Protein AF-Q2PJX2-F1 (afdb_monomer_lite)

Organism: Wuchereria bancrofti (NCBI:txid6293)

Secondary structure (DSSP, 8-state):
-HHHHHHHHHHHHHHHHHHHHHHHHHHHTT--HHHHHHHHHHHHHT---HHHHHHHHHHHHHHHHHHHHHHHHHTSS--HHHHHHHH--

InterPro domains:
  IPR032487 Polyprotein allergen, nematode [PF16469] (1-67)
  IPR038289 DVA-1 superfamily [G3DSA:1.10.533.30] (1-70)

Foldseek 3Di:
DVVLVVLLVLLCVLQHDVLSVVLVVCVVVPHDPVVSVVSSVVSLVPGPDPVNVVSCVPCVVVNVVVVVVVVVVVVPPDDVVVVCVPPVD

Sequence (89 aa):
EKLRGGCRELLRQIVGDEKMAELKQMKESGLGQEELIAKVDEMLGHITDEAKKQKIHEYGPSCRKIYEDRYKRDNHEHSLDDYFRTHLS

Structure (mmCIF, N/CA/C/O backbone):
data_AF-Q2PJX2-F1
#
_entry.id   AF-Q2PJX2-F1
#
loop_
_atom_site.group_PDB
_atom_site.id
_atom_site.type_symbol
_atom_s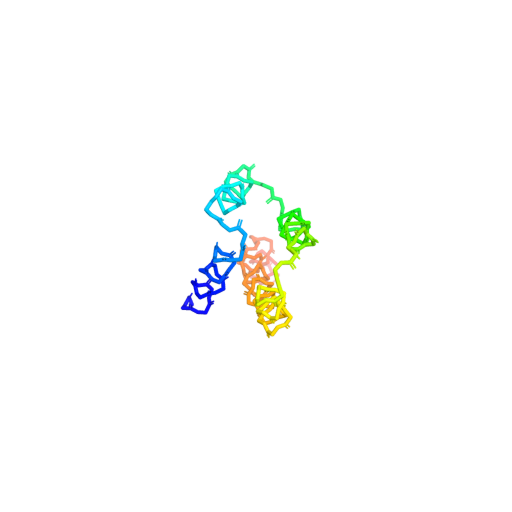ite.label_atom_id
_atom_site.label_alt_id
_atom_site.label_comp_id
_atom_site.label_asym_id
_atom_site.label_entity_id
_atom_site.label_seq_id
_atom_site.pdbx_PDB_ins_code
_atom_site.Cartn_x
_atom_site.Cartn_y
_atom_site.Cartn_z
_atom_site.occupancy
_atom_site.B_iso_or_equiv
_atom_site.auth_seq_id
_atom_site.auth_comp_id
_atom_site.auth_asym_id
_atom_site.auth_atom_id
_atom_site.pdbx_PDB_model_num
ATOM 1 N N . GLU A 1 1 ? 8.452 -13.715 -5.577 1.00 62.75 1 GLU A N 1
ATOM 2 C CA . GLU A 1 1 ? 7.013 -13.447 -5.825 1.00 62.75 1 GLU A CA 1
ATOM 3 C C . GLU A 1 1 ? 6.135 -13.403 -4.568 1.00 62.75 1 GLU A C 1
ATOM 5 O O . GLU A 1 1 ? 5.392 -12.441 -4.410 1.00 62.75 1 GLU A O 1
ATOM 10 N N . LYS A 1 2 ? 6.252 -14.368 -3.640 1.00 76.44 2 LYS A N 1
ATOM 11 C CA . LYS A 1 2 ? 5.391 -14.471 -2.440 1.00 76.44 2 LYS A CA 1
ATOM 12 C C . LYS A 1 2 ? 5.393 -13.232 -1.526 1.00 76.44 2 LYS A C 1
ATOM 14 O O . LYS A 1 2 ? 4.328 -12.779 -1.125 1.00 76.44 2 LYS A O 1
ATOM 19 N N . LEU A 1 3 ? 6.562 -12.633 -1.267 1.00 85.25 3 LEU A N 1
ATOM 20 C CA . LEU A 1 3 ? 6.675 -11.435 -0.416 1.00 85.25 3 LEU A CA 1
ATOM 21 C C . LEU A 1 3 ? 5.974 -10.204 -1.014 1.00 85.25 3 LEU A C 1
ATOM 23 O O . LEU A 1 3 ? 5.372 -9.422 -0.289 1.00 85.25 3 LEU A O 1
ATOM 27 N N . ARG A 1 4 ? 5.973 -10.067 -2.347 1.00 85.56 4 ARG A N 1
ATOM 28 C CA . ARG A 1 4 ? 5.237 -8.997 -3.037 1.00 85.56 4 ARG A CA 1
ATOM 29 C C . ARG A 1 4 ? 3.730 -9.190 -2.899 1.00 85.56 4 ARG A C 1
ATOM 31 O O . ARG A 1 4 ? 3.022 -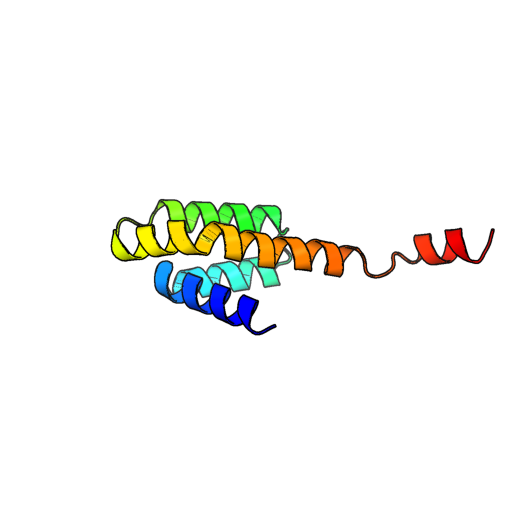8.225 -2.637 1.00 85.56 4 ARG A O 1
ATOM 38 N N . GLY A 1 5 ? 3.258 -10.426 -3.074 1.00 90.38 5 GLY A N 1
ATOM 39 C CA . GLY A 1 5 ? 1.858 -10.779 -2.832 1.00 90.38 5 GLY A CA 1
ATOM 40 C C . GLY A 1 5 ? 1.433 -10.416 -1.409 1.00 90.38 5 GLY A C 1
ATOM 41 O O . GLY A 1 5 ? 0.420 -9.749 -1.237 1.00 90.38 5 GLY A O 1
ATOM 42 N N . GLY A 1 6 ? 2.273 -10.740 -0.420 1.00 92.88 6 GLY A N 1
ATOM 43 C CA . GLY A 1 6 ? 2.070 -10.349 0.977 1.00 92.88 6 GLY A CA 1
ATOM 44 C C . GLY A 1 6 ? 2.003 -8.833 1.180 1.00 92.88 6 GLY A C 1
ATOM 45 O O . GLY A 1 6 ? 1.045 -8.344 1.762 1.00 92.88 6 GLY A O 1
ATOM 46 N N . CYS A 1 7 ? 2.955 -8.070 0.635 1.00 93.81 7 CYS A N 1
ATOM 47 C CA . CYS A 1 7 ? 2.932 -6.606 0.720 1.00 93.81 7 CYS A CA 1
ATOM 48 C C . CYS A 1 7 ? 1.720 -5.978 0.025 1.00 93.81 7 CYS A C 1
ATOM 50 O O . CYS A 1 7 ? 1.180 -4.985 0.502 1.00 93.81 7 CYS A O 1
ATOM 52 N N . ARG A 1 8 ? 1.277 -6.552 -1.099 1.00 93.00 8 ARG A N 1
ATOM 53 C CA . ARG A 1 8 ? 0.067 -6.109 -1.800 1.00 93.00 8 ARG A CA 1
ATOM 54 C C . ARG A 1 8 ? -1.183 -6.359 -0.960 1.00 93.00 8 ARG A C 1
ATOM 56 O O . ARG A 1 8 ? -2.030 -5.479 -0.874 1.00 93.00 8 ARG A O 1
ATOM 63 N N . GLU A 1 9 ? -1.291 -7.537 -0.357 1.00 94.25 9 GLU A N 1
ATOM 64 C CA . GLU A 1 9 ? -2.435 -7.888 0.484 1.00 94.25 9 GLU A CA 1
ATOM 65 C C . GLU A 1 9 ? -2.453 -7.070 1.778 1.00 94.25 9 GLU A C 1
ATOM 67 O O . GLU A 1 9 ? -3.500 -6.580 2.191 1.00 94.25 9 GLU A O 1
ATOM 72 N N . LEU A 1 10 ? -1.287 -6.828 2.378 1.00 93.81 10 LEU A N 1
ATOM 73 C CA . LEU A 1 10 ? -1.163 -5.944 3.530 1.00 93.81 10 LEU A CA 1
ATOM 74 C C . LEU A 1 10 ? -1.608 -4.518 3.193 1.00 93.81 10 LEU A C 1
ATOM 76 O O . LEU A 1 10 ? -2.402 -3.934 3.927 1.00 93.81 10 LEU A O 1
ATOM 80 N N . LEU A 1 11 ? -1.132 -3.973 2.068 1.00 94.19 11 LEU A N 1
ATOM 81 C CA . LEU A 1 11 ? -1.543 -2.650 1.607 1.00 94.19 11 LEU A CA 1
ATOM 82 C C . LEU A 1 11 ? -3.062 -2.601 1.408 1.00 94.19 11 LEU A C 1
ATOM 84 O O . LEU A 1 11 ? -3.708 -1.696 1.924 1.00 94.19 11 LEU A O 1
ATOM 88 N N . ARG A 1 12 ? -3.647 -3.625 0.775 1.00 95.00 12 ARG A N 1
ATOM 89 C CA . ARG A 1 12 ? -5.100 -3.770 0.607 1.00 95.00 12 ARG A CA 1
ATOM 90 C C . ARG A 1 12 ? -5.864 -3.762 1.930 1.00 95.00 12 ARG A C 1
ATOM 92 O O . ARG A 1 12 ? -6.879 -3.086 2.025 1.00 95.00 12 ARG A O 1
ATOM 99 N N . GLN A 1 13 ? -5.380 -4.452 2.961 1.00 94.44 13 GLN A N 1
ATOM 100 C CA . GLN A 1 13 ? -6.007 -4.424 4.291 1.00 94.44 13 GLN A CA 1
ATOM 101 C C . GLN A 1 13 ? -5.948 -3.036 4.949 1.00 94.44 13 GLN A C 1
ATOM 103 O O . GLN A 1 13 ? -6.827 -2.674 5.734 1.00 94.44 13 GLN A O 1
ATOM 108 N N . ILE A 1 14 ? -4.905 -2.260 4.652 1.00 94.62 14 ILE A N 1
ATOM 109 C CA . ILE A 1 14 ? -4.707 -0.920 5.205 1.00 94.62 14 ILE A CA 1
ATOM 110 C C . ILE A 1 14 ? -5.601 0.092 4.481 1.00 94.62 14 ILE A C 1
ATOM 112 O O . ILE A 1 14 ? -6.443 0.721 5.129 1.00 94.62 14 ILE A O 1
ATOM 116 N N . VAL A 1 15 ? -5.448 0.218 3.159 1.00 93.44 15 VAL A N 1
ATOM 117 C CA . VAL A 1 15 ? -6.087 1.273 2.350 1.00 93.44 15 VAL A CA 1
ATOM 118 C C . VAL A 1 15 ? -7.453 0.878 1.780 1.00 93.44 15 VAL A C 1
ATOM 120 O O . VAL A 1 15 ? -8.217 1.748 1.374 1.00 93.44 15 VAL A O 1
ATOM 123 N N . GLY A 1 16 ? -7.788 -0.413 1.779 1.00 94.50 16 GLY A N 1
ATOM 124 C CA . GLY A 1 16 ? -9.044 -0.941 1.246 1.00 94.50 16 GLY A CA 1
ATOM 125 C C . GLY A 1 16 ? -9.020 -1.240 -0.256 1.00 94.50 16 GLY A C 1
ATOM 126 O O . GLY A 1 16 ? -8.081 -0.908 -0.982 1.00 94.50 16 GLY A O 1
ATOM 127 N N . ASP A 1 17 ? -10.085 -1.891 -0.725 1.00 94.19 17 ASP A N 1
ATOM 128 C CA . ASP A 1 17 ? -10.241 -2.328 -2.118 1.00 94.19 17 ASP A CA 1
ATOM 129 C C . ASP A 1 17 ? -10.305 -1.176 -3.118 1.00 94.19 17 ASP A C 1
ATOM 131 O O . ASP A 1 17 ? -9.697 -1.250 -4.184 1.00 94.19 17 ASP A O 1
ATOM 135 N N . GLU A 1 18 ? -10.999 -0.098 -2.760 1.00 92.94 18 GLU A N 1
ATOM 136 C CA . GLU A 1 18 ? -11.178 1.070 -3.622 1.00 92.94 18 GLU A CA 1
ATOM 137 C C . GLU A 1 18 ? -9.833 1.720 -3.962 1.00 92.94 18 GLU A C 1
ATOM 139 O O . GLU A 1 18 ? -9.484 1.896 -5.130 1.00 92.94 18 GLU A O 1
ATOM 144 N N . LYS A 1 19 ? -9.013 1.974 -2.939 1.00 92.75 19 LYS A N 1
ATOM 145 C CA . LYS A 1 19 ? -7.677 2.554 -3.103 1.00 92.75 19 LYS A CA 1
ATOM 146 C C . LYS A 1 19 ? -6.708 1.613 -3.809 1.00 92.75 19 LYS A C 1
ATOM 148 O O . LYS A 1 19 ? -5.868 2.056 -4.589 1.00 92.75 19 LYS A O 1
ATOM 153 N N . MET A 1 20 ? -6.864 0.305 -3.623 1.00 94.62 20 MET A N 1
ATOM 154 C CA . MET A 1 20 ? -6.111 -0.677 -4.403 1.00 94.62 20 MET A CA 1
ATOM 155 C C . MET A 1 20 ? -6.516 -0.716 -5.879 1.00 94.62 20 MET A C 1
ATOM 157 O O . MET A 1 20 ? -5.654 -0.949 -6.730 1.00 94.62 20 MET A O 1
ATOM 161 N N . ALA A 1 21 ? -7.795 -0.507 -6.195 1.00 94.31 21 ALA A N 1
ATOM 162 C CA . ALA A 1 21 ? -8.267 -0.401 -7.570 1.00 94.31 21 ALA A CA 1
ATOM 163 C C . ALA A 1 21 ? -7.728 0.873 -8.240 1.00 94.31 21 ALA A C 1
ATOM 165 O O . ALA A 1 21 ? -7.235 0.788 -9.363 1.00 94.31 21 ALA A O 1
ATOM 166 N N . GLU A 1 22 ? -7.718 2.003 -7.526 1.00 93.38 22 GLU A N 1
ATOM 167 C CA . GLU A 1 22 ? -7.116 3.268 -7.975 1.00 93.38 22 GLU A CA 1
ATOM 168 C C . GLU A 1 22 ? -5.625 3.087 -8.319 1.00 93.38 22 GLU A C 1
ATOM 170 O O . GLU A 1 22 ? -5.204 3.368 -9.441 1.00 93.38 22 GLU A O 1
ATOM 175 N N . LEU A 1 23 ? -4.830 2.499 -7.413 1.00 92.12 23 LEU A N 1
ATOM 176 C CA . LEU A 1 23 ? -3.410 2.204 -7.666 1.00 92.12 23 LEU A CA 1
ATOM 177 C C . LEU A 1 23 ? -3.199 1.265 -8.859 1.00 92.12 23 LEU A C 1
ATOM 179 O O . LEU A 1 23 ? -2.220 1.394 -9.599 1.00 92.12 23 LEU A O 1
ATOM 183 N N . LYS A 1 24 ? -4.098 0.293 -9.045 1.00 91.38 24 LYS A N 1
ATOM 184 C CA . LYS A 1 24 ? -4.043 -0.621 -10.187 1.00 91.38 24 LYS A CA 1
ATOM 185 C C . LYS A 1 24 ? -4.279 0.137 -11.495 1.00 91.38 24 LYS A C 1
ATOM 187 O O . LYS A 1 24 ? -3.486 -0.031 -12.415 1.00 91.38 24 LYS A O 1
ATOM 192 N N . GLN A 1 25 ? -5.308 0.982 -11.546 1.00 93.12 25 GLN A N 1
ATOM 193 C CA . GLN A 1 25 ? -5.615 1.803 -12.715 1.00 93.12 25 GLN A CA 1
ATOM 194 C C . GLN A 1 25 ? -4.465 2.751 -13.051 1.00 93.12 25 GLN A C 1
ATOM 196 O O . GLN A 1 25 ? -4.047 2.801 -14.199 1.00 93.12 25 GLN A O 1
ATOM 201 N N . MET A 1 26 ? -3.886 3.432 -12.058 1.00 90.31 26 MET A N 1
ATOM 202 C CA . MET A 1 26 ? -2.723 4.304 -12.265 1.00 90.31 26 MET A CA 1
ATOM 203 C C . MET A 1 26 ? -1.553 3.551 -12.905 1.00 90.31 26 MET A C 1
ATOM 205 O O . MET A 1 26 ? -0.948 4.018 -13.867 1.00 90.31 26 MET A O 1
ATOM 209 N N . LYS A 1 27 ? -1.271 2.340 -12.420 1.00 87.50 27 LYS A N 1
ATOM 210 C CA . LYS A 1 27 ? -0.224 1.498 -12.995 1.00 87.50 27 LYS A CA 1
ATOM 211 C C . LYS A 1 27 ? -0.552 1.050 -14.427 1.00 87.50 27 LYS A C 1
ATOM 213 O O . LYS A 1 27 ? 0.345 1.002 -15.260 1.00 87.50 27 LYS A O 1
ATOM 218 N N . GLU A 1 28 ? -1.804 0.690 -14.709 1.00 90.19 28 GLU A N 1
ATOM 219 C CA . GLU A 1 28 ? -2.259 0.276 -16.049 1.00 90.19 28 GLU A CA 1
ATOM 220 C C . GLU A 1 28 ? -2.256 1.443 -17.051 1.00 90.19 28 GLU A C 1
ATOM 222 O O . GLU A 1 28 ? -1.961 1.232 -18.223 1.00 90.19 28 GLU A O 1
ATOM 227 N N . SER A 1 29 ? -2.483 2.671 -16.581 1.00 90.06 29 SER A N 1
ATOM 228 C CA . SER A 1 29 ? -2.361 3.909 -17.362 1.00 90.06 29 SER A CA 1
ATOM 229 C C . SER A 1 29 ? -0.913 4.313 -17.664 1.00 90.06 29 SER A C 1
ATOM 231 O O . SER A 1 29 ? -0.691 5.307 -18.349 1.00 90.06 29 SER A O 1
ATOM 233 N N . GLY A 1 30 ? 0.072 3.562 -17.165 1.00 85.25 30 GLY A N 1
ATOM 234 C CA . GLY A 1 30 ? 1.487 3.808 -17.431 1.00 85.25 30 GLY A CA 1
ATOM 235 C C . GLY A 1 30 ? 2.127 4.883 -16.554 1.00 85.25 30 GLY A C 1
ATOM 236 O O . GLY A 1 30 ? 3.183 5.388 -16.929 1.00 85.25 30 GLY A O 1
ATOM 237 N N . LEU A 1 31 ? 1.530 5.231 -15.404 1.00 87.50 31 LEU A N 1
ATOM 238 C CA . LEU A 1 31 ? 2.173 6.152 -14.462 1.00 87.50 31 LEU A CA 1
ATOM 239 C C . LEU A 1 31 ? 3.511 5.589 -13.972 1.00 87.50 31 LEU A C 1
ATOM 241 O O . LEU A 1 31 ? 3.669 4.378 -13.762 1.00 87.50 31 LEU A O 1
ATOM 245 N N . GLY A 1 32 ? 4.465 6.494 -13.765 1.00 84.19 32 GLY A N 1
ATOM 246 C CA . GLY A 1 32 ? 5.800 6.164 -13.297 1.00 84.19 32 GLY A CA 1
ATOM 247 C C . GLY A 1 32 ? 5.792 5.571 -11.888 1.00 84.19 32 GLY A C 1
ATOM 248 O O . GLY A 1 32 ? 4.866 5.765 -11.094 1.00 84.19 32 GLY A O 1
ATOM 249 N N . GLN A 1 33 ? 6.860 4.848 -11.539 1.00 83.81 33 GLN A N 1
ATOM 250 C CA . GLN A 1 33 ? 6.983 4.263 -10.202 1.00 83.81 33 GLN A CA 1
ATOM 251 C C . GLN A 1 33 ? 6.962 5.337 -9.104 1.00 83.81 33 GLN A C 1
ATOM 253 O O . GLN A 1 33 ? 6.344 5.121 -8.065 1.00 83.81 33 GLN A O 1
ATOM 258 N N . GLU A 1 34 ? 7.607 6.481 -9.331 1.00 87.44 34 GLU A N 1
ATOM 259 C CA . GLU A 1 34 ? 7.653 7.580 -8.361 1.00 87.44 34 GLU A CA 1
ATOM 260 C C . GLU A 1 34 ? 6.258 8.143 -8.068 1.00 87.44 34 GLU A C 1
ATOM 262 O O . GLU A 1 34 ? 5.916 8.357 -6.907 1.00 87.44 34 GLU A O 1
ATOM 267 N N . GLU A 1 35 ? 5.411 8.285 -9.090 1.00 90.12 35 GLU A N 1
ATOM 268 C CA . GLU A 1 35 ? 4.025 8.742 -8.931 1.00 90.12 35 GLU A CA 1
ATOM 269 C C . GLU A 1 35 ? 3.182 7.724 -8.154 1.00 90.12 35 GLU A C 1
ATOM 271 O O . GLU A 1 35 ? 2.405 8.089 -7.270 1.00 90.12 35 GLU A O 1
ATOM 276 N N . LEU A 1 36 ? 3.370 6.429 -8.432 1.00 90.06 36 LEU A N 1
ATOM 277 C CA . LEU A 1 36 ? 2.710 5.358 -7.683 1.00 90.06 36 LEU A CA 1
ATOM 278 C C . LEU A 1 36 ? 3.151 5.337 -6.215 1.00 90.06 36 LEU A C 1
ATOM 280 O O . LEU A 1 36 ? 2.320 5.128 -5.333 1.00 90.06 36 LEU A O 1
ATOM 284 N N . ILE A 1 37 ? 4.439 5.563 -5.942 1.00 90.44 37 ILE A N 1
ATOM 285 C CA . ILE A 1 37 ? 4.975 5.651 -4.579 1.00 90.44 37 ILE A CA 1
ATOM 286 C C . ILE A 1 37 ? 4.377 6.858 -3.855 1.00 90.44 37 ILE A C 1
ATOM 288 O O . ILE A 1 37 ? 3.855 6.695 -2.753 1.00 90.44 37 ILE A O 1
ATOM 292 N N . ALA A 1 38 ? 4.386 8.034 -4.486 1.00 93.25 38 ALA A N 1
ATOM 293 C CA . ALA A 1 38 ? 3.811 9.247 -3.914 1.00 93.25 38 ALA A CA 1
ATOM 294 C C . ALA A 1 38 ? 2.327 9.057 -3.579 1.00 93.25 38 ALA A C 1
ATOM 296 O O . ALA A 1 38 ? 1.873 9.455 -2.506 1.00 93.25 38 ALA A O 1
ATOM 297 N N . LYS A 1 39 ? 1.579 8.372 -4.453 1.00 93.38 39 LYS A N 1
ATOM 298 C CA . LYS A 1 39 ? 0.173 8.079 -4.192 1.00 93.38 39 LYS A CA 1
ATOM 299 C C . LYS A 1 39 ? -0.025 7.122 -3.021 1.00 93.38 39 LYS A C 1
A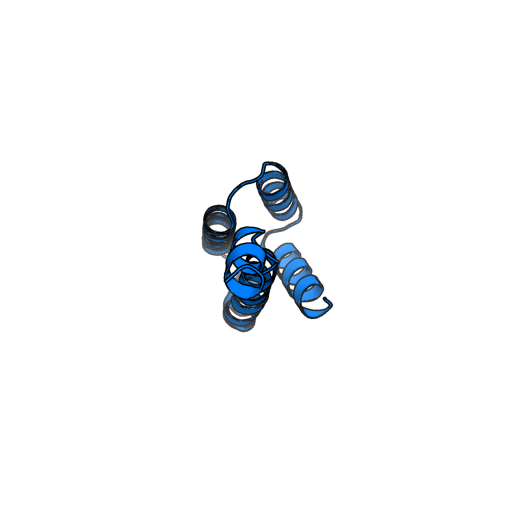TOM 301 O O . LYS A 1 39 ? -0.923 7.335 -2.212 1.00 93.38 39 LYS A O 1
ATOM 306 N N . VAL A 1 40 ? 0.799 6.080 -2.909 1.00 93.56 40 VAL A N 1
ATOM 307 C CA . VAL A 1 40 ? 0.766 5.190 -1.739 1.00 93.56 40 VAL A CA 1
ATOM 308 C C . VAL A 1 40 ? 1.049 5.988 -0.468 1.00 93.56 40 VAL A C 1
ATOM 310 O O . VAL A 1 40 ? 0.315 5.839 0.502 1.00 93.56 40 VAL A O 1
ATOM 313 N N . ASP A 1 41 ? 2.043 6.873 -0.479 1.00 93.75 41 ASP A N 1
ATOM 314 C CA . ASP A 1 41 ? 2.391 7.697 0.682 1.00 93.75 41 ASP A CA 1
ATOM 315 C C . ASP A 1 41 ? 1.253 8.645 1.090 1.00 93.75 41 ASP A C 1
ATOM 317 O O . ASP A 1 41 ? 0.924 8.731 2.274 1.00 93.75 41 ASP A O 1
ATOM 321 N N . GLU A 1 42 ? 0.570 9.263 0.123 1.00 94.00 42 GLU A N 1
ATOM 322 C CA . GLU A 1 42 ? -0.649 10.048 0.359 1.00 94.00 42 GLU A CA 1
ATOM 323 C C . GLU A 1 42 ? -1.755 9.196 1.009 1.00 94.00 42 GLU A C 1
ATOM 325 O O . GLU A 1 42 ? -2.344 9.588 2.019 1.00 94.00 42 GLU A O 1
ATOM 330 N N . MET A 1 43 ? -2.024 8.002 0.468 1.00 93.19 43 MET A N 1
ATOM 331 C CA . MET A 1 43 ? -3.048 7.100 1.006 1.00 93.19 43 MET A CA 1
ATOM 332 C C . MET A 1 43 ? -2.738 6.670 2.440 1.00 93.19 43 MET A C 1
ATOM 334 O O . MET A 1 43 ? -3.642 6.620 3.273 1.00 93.19 43 MET A O 1
ATOM 338 N N . LEU A 1 44 ? -1.472 6.357 2.727 1.00 92.38 44 LEU A N 1
ATOM 339 C CA . LEU A 1 44 ? -1.023 5.952 4.056 1.00 92.38 44 LEU A CA 1
ATOM 340 C C . LEU A 1 44 ? -1.050 7.122 5.051 1.00 92.38 44 LEU A C 1
ATOM 342 O O . LEU A 1 44 ? -1.364 6.903 6.220 1.00 92.38 44 LEU A O 1
ATOM 346 N N . GLY A 1 45 ? -0.796 8.353 4.596 1.00 92.31 45 GLY A N 1
ATOM 347 C CA . GLY A 1 45 ? -0.871 9.565 5.417 1.00 92.31 45 GLY A CA 1
ATOM 348 C C . GLY A 1 45 ? -2.275 9.879 5.944 1.00 92.31 45 GLY A C 1
ATOM 349 O O . GLY A 1 45 ? -2.413 10.456 7.020 1.00 92.31 45 GLY A O 1
ATOM 350 N N . HIS A 1 46 ? -3.324 9.446 5.240 1.00 93.00 46 HIS A N 1
ATOM 351 C CA . HIS A 1 46 ? -4.715 9.607 5.680 1.00 93.00 46 HIS A CA 1
ATOM 352 C C . HIS A 1 46 ? -5.196 8.518 6.655 1.00 93.00 46 HIS A C 1
ATOM 354 O O . HIS A 1 46 ? -6.322 8.589 7.153 1.00 93.00 46 HIS A O 1
ATOM 360 N N . ILE A 1 47 ? -4.378 7.503 6.952 1.00 92.94 47 ILE A N 1
ATOM 361 C CA . ILE A 1 47 ? -4.760 6.422 7.864 1.00 92.94 47 ILE A CA 1
ATOM 362 C C . ILE A 1 47 ? -4.694 6.911 9.312 1.00 92.94 47 ILE A C 1
ATOM 364 O O . ILE A 1 47 ? -3.627 7.200 9.850 1.00 92.94 47 ILE A O 1
ATOM 368 N N . THR A 1 48 ? -5.850 6.956 9.974 1.00 92.62 48 THR A N 1
ATOM 369 C CA . THR A 1 48 ? -5.974 7.358 11.384 1.00 92.62 48 THR A CA 1
ATOM 370 C C . THR A 1 48 ? -6.010 6.180 12.355 1.00 92.62 48 THR A C 1
ATOM 372 O O . THR A 1 48 ? -5.712 6.365 13.529 1.00 92.62 48 THR A O 1
ATOM 375 N N . ASP A 1 49 ? -6.324 4.977 11.871 1.00 95.00 49 ASP A N 1
ATOM 376 C CA . ASP A 1 49 ? -6.402 3.753 12.672 1.00 95.00 49 ASP A CA 1
ATOM 377 C C . ASP A 1 49 ? -5.018 3.326 13.190 1.00 95.00 49 ASP A C 1
ATOM 379 O O . ASP A 1 49 ? -4.097 3.072 12.410 1.00 95.00 49 ASP A O 1
ATOM 383 N N . GLU A 1 50 ? -4.877 3.229 14.512 1.00 94.25 50 GLU A N 1
ATOM 384 C CA . GLU A 1 50 ? -3.597 2.949 15.173 1.00 94.25 50 GLU A CA 1
ATOM 385 C C . GLU A 1 50 ? -3.048 1.549 14.858 1.00 94.25 50 GLU A C 1
ATOM 387 O O . GLU A 1 50 ? -1.843 1.387 14.658 1.00 94.25 50 GLU A O 1
ATOM 392 N N . ALA A 1 51 ? -3.909 0.536 14.720 1.00 93.62 51 ALA A N 1
ATOM 393 C CA . ALA A 1 51 ? -3.468 -0.813 14.367 1.00 93.62 51 ALA A CA 1
ATOM 394 C C . ALA A 1 51 ? -2.937 -0.866 12.926 1.00 93.62 51 ALA A C 1
ATOM 396 O O . ALA A 1 51 ? -1.947 -1.544 12.633 1.00 93.62 51 ALA A O 1
ATOM 397 N N . LYS A 1 52 ? -3.558 -0.119 12.009 1.00 93.88 52 LYS A N 1
ATOM 398 C CA . LYS A 1 52 ? -3.064 0.046 10.640 1.00 93.88 52 LYS A CA 1
ATOM 399 C C . LYS A 1 52 ? -1.777 0.869 10.604 1.00 93.88 52 LYS A C 1
ATOM 401 O O . LYS A 1 52 ? -0.853 0.463 9.905 1.00 93.88 52 LYS A O 1
ATOM 406 N N . LYS A 1 53 ? -1.661 1.952 11.382 1.00 94.50 53 LYS A N 1
ATOM 407 C CA . LYS A 1 53 ? -0.411 2.729 11.511 1.00 94.50 53 LYS A CA 1
ATOM 408 C C . LYS A 1 53 ? 0.750 1.873 11.998 1.00 94.50 53 LYS A C 1
ATOM 410 O O . LYS A 1 53 ? 1.835 1.946 11.425 1.00 94.50 53 LYS A O 1
ATOM 415 N N . GLN A 1 54 ? 0.518 1.014 12.988 1.00 94.75 54 GLN A N 1
ATOM 416 C CA . GLN A 1 54 ? 1.540 0.089 13.469 1.00 94.75 54 GLN A CA 1
ATOM 417 C C . GLN A 1 54 ? 2.006 -0.858 12.357 1.00 94.75 54 GLN A C 1
ATOM 419 O O . GLN A 1 54 ? 3.207 -1.005 12.144 1.00 94.75 54 GLN A O 1
ATOM 424 N N . LYS A 1 55 ? 1.076 -1.428 11.578 1.00 93.25 55 LYS A N 1
ATOM 425 C CA . LYS A 1 55 ? 1.418 -2.261 10.413 1.00 93.25 55 LYS A CA 1
ATOM 426 C C . LYS A 1 55 ? 2.207 -1.487 9.350 1.00 93.25 55 LYS A C 1
ATOM 428 O O . LYS A 1 55 ? 3.148 -2.032 8.778 1.00 93.25 55 LYS A O 1
ATOM 433 N N . ILE A 1 56 ? 1.844 -0.231 9.081 1.00 93.69 56 ILE A N 1
ATOM 434 C CA . ILE A 1 56 ? 2.582 0.638 8.151 1.00 93.69 56 ILE A CA 1
ATOM 435 C C . ILE A 1 56 ? 4.017 0.838 8.643 1.00 93.69 56 ILE A C 1
ATOM 437 O O . ILE A 1 56 ? 4.955 0.684 7.866 1.00 93.69 56 ILE A O 1
ATOM 441 N N . HIS A 1 57 ? 4.193 1.136 9.928 1.00 93.50 57 HIS A N 1
ATOM 442 C CA . HIS A 1 57 ? 5.506 1.349 10.525 1.00 93.50 57 HIS A CA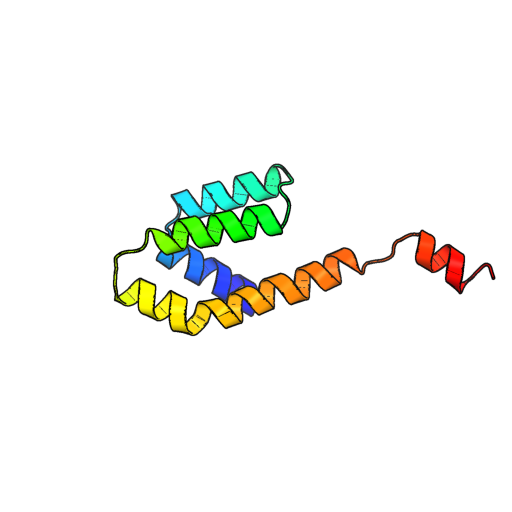 1
ATOM 443 C C . HIS A 1 57 ? 6.368 0.074 10.513 1.00 93.50 57 HIS A C 1
ATOM 445 O O . HIS A 1 57 ? 7.539 0.120 10.148 1.00 93.50 57 HIS A O 1
ATOM 451 N N . GLU A 1 58 ? 5.786 -1.072 10.869 1.00 94.56 58 GLU A N 1
ATOM 452 C CA . GLU A 1 58 ? 6.496 -2.352 10.981 1.00 94.56 58 GLU A CA 1
ATOM 453 C C . GLU A 1 58 ? 6.889 -2.936 9.614 1.00 94.56 58 GLU A C 1
ATOM 455 O O . GLU A 1 58 ? 8.019 -3.388 9.422 1.00 94.56 58 GLU A O 1
ATOM 460 N N . TYR A 1 59 ? 5.977 -2.909 8.639 1.00 93.88 59 TYR A N 1
ATOM 461 C CA . TYR A 1 59 ? 6.161 -3.601 7.359 1.00 93.88 59 TYR A CA 1
ATOM 462 C C . TYR A 1 59 ? 6.443 -2.666 6.180 1.00 93.88 59 TYR A C 1
ATOM 464 O O . TYR A 1 59 ? 6.981 -3.113 5.164 1.00 93.88 59 TYR A O 1
ATOM 472 N N . GLY A 1 60 ? 6.104 -1.379 6.288 1.00 92.25 60 GLY A N 1
ATOM 473 C CA . GLY A 1 60 ? 6.238 -0.390 5.216 1.00 92.25 60 GLY A CA 1
ATOM 474 C C . GLY A 1 60 ? 7.645 -0.308 4.618 1.00 92.25 60 GLY A C 1
ATOM 475 O O . GLY A 1 60 ? 7.769 -0.452 3.398 1.00 92.25 60 GLY A O 1
ATOM 476 N N . PRO A 1 61 ? 8.715 -0.160 5.426 1.00 94.12 61 PRO A N 1
ATOM 477 C CA . PRO A 1 61 ? 10.087 -0.099 4.915 1.00 94.12 61 PRO A CA 1
ATOM 478 C C . PRO A 1 61 ? 10.489 -1.354 4.128 1.00 94.12 61 PRO A C 1
ATOM 480 O O . PRO A 1 61 ? 11.037 -1.266 3.028 1.00 94.12 61 PRO A O 1
ATOM 483 N N . SER A 1 62 ? 10.146 -2.533 4.653 1.00 93.44 62 SER A N 1
ATOM 484 C CA . SER A 1 62 ? 10.418 -3.819 4.003 1.00 93.44 62 SER A CA 1
ATOM 485 C C . SER A 1 62 ? 9.660 -3.955 2.683 1.00 93.44 62 SER A C 1
ATOM 487 O O . SER A 1 62 ? 10.233 -4.362 1.671 1.00 93.44 62 SER A O 1
ATOM 489 N N . CYS A 1 63 ? 8.382 -3.569 2.663 1.00 93.06 63 CYS A N 1
ATOM 490 C CA . CYS A 1 63 ? 7.579 -3.595 1.450 1.00 93.06 63 CYS A CA 1
ATOM 491 C C . CYS A 1 63 ? 8.092 -2.615 0.393 1.00 93.06 63 CYS A C 1
ATOM 493 O O . CYS A 1 63 ? 8.178 -3.000 -0.773 1.00 93.06 63 CYS A O 1
ATOM 495 N N . ARG A 1 64 ? 8.506 -1.402 0.779 1.00 90.94 64 ARG A N 1
ATOM 496 C CA . ARG A 1 64 ? 9.094 -0.425 -0.150 1.00 90.94 64 ARG A CA 1
ATOM 497 C C . ARG A 1 64 ? 10.338 -0.994 -0.832 1.00 90.94 64 ARG A C 1
ATOM 499 O O . ARG A 1 64 ? 10.389 -1.038 -2.060 1.00 90.94 64 ARG A O 1
ATOM 506 N N . LYS A 1 65 ? 11.257 -1.570 -0.052 1.00 90.62 65 LYS A N 1
ATOM 507 C CA . LYS A 1 65 ? 12.469 -2.213 -0.578 1.00 90.62 65 LYS A CA 1
ATOM 508 C C . LYS A 1 65 ? 12.161 -3.343 -1.569 1.00 90.62 65 LYS A C 1
ATOM 510 O O . LYS A 1 65 ? 12.781 -3.429 -2.624 1.00 90.62 65 LYS A O 1
ATOM 515 N N . ILE A 1 66 ? 11.156 -4.178 -1.281 1.00 89.31 66 ILE A N 1
ATOM 516 C CA . ILE A 1 66 ? 10.722 -5.257 -2.190 1.00 89.31 66 ILE A CA 1
ATOM 517 C C . ILE A 1 66 ? 10.258 -4.707 -3.551 1.00 89.31 66 ILE A C 1
ATOM 519 O O . ILE A 1 66 ? 10.517 -5.333 -4.586 1.00 89.31 66 ILE A O 1
ATOM 523 N N . TYR A 1 67 ? 9.555 -3.570 -3.566 1.00 84.81 67 TYR A N 1
ATOM 524 C CA . TYR A 1 67 ? 9.098 -2.932 -4.803 1.00 84.81 67 TYR A CA 1
ATOM 525 C C . TYR A 1 67 ? 10.236 -2.217 -5.553 1.00 84.81 67 TYR A C 1
ATOM 527 O O . TYR A 1 67 ? 10.290 -2.313 -6.780 1.00 84.81 67 TYR A O 1
ATOM 535 N N . GLU A 1 68 ? 11.173 -1.578 -4.849 1.00 85.44 68 GLU A N 1
ATOM 536 C CA . GLU A 1 68 ? 12.362 -0.931 -5.430 1.00 85.44 68 GLU A CA 1
ATOM 537 C C . GLU A 1 68 ? 13.326 -1.933 -6.083 1.00 85.44 68 GLU A C 1
ATOM 539 O O . GLU A 1 68 ? 13.702 -1.769 -7.245 1.00 85.44 68 GLU A O 1
ATOM 544 N N . ASP A 1 69 ? 13.685 -3.011 -5.376 1.00 81.31 69 ASP A N 1
ATOM 545 C CA . ASP A 1 69 ? 14.630 -4.027 -5.864 1.00 81.31 69 ASP A CA 1
ATOM 546 C C . ASP A 1 69 ? 14.146 -4.689 -7.159 1.00 81.31 69 ASP A C 1
ATOM 548 O O . ASP A 1 69 ? 14.939 -5.123 -7.996 1.00 81.31 69 ASP A O 1
ATOM 552 N N . ARG A 1 70 ? 12.825 -4.802 -7.337 1.00 70.19 70 ARG A N 1
ATOM 553 C CA . ARG A 1 70 ? 12.248 -5.345 -8.568 1.00 70.19 70 ARG A CA 1
ATOM 554 C C . ARG A 1 70 ? 12.244 -4.326 -9.694 1.00 70.19 70 ARG A C 1
ATOM 556 O O . ARG A 1 70 ? 12.601 -4.709 -10.795 1.00 70.19 70 ARG A O 1
ATOM 563 N N . TYR A 1 71 ? 11.885 -3.074 -9.432 1.00 70.25 71 TYR A N 1
ATOM 564 C CA . TYR A 1 71 ? 11.915 -2.046 -10.470 1.00 70.25 71 TYR A CA 1
ATOM 565 C C . TYR A 1 71 ? 13.311 -1.879 -11.064 1.00 70.25 71 TYR A C 1
ATOM 567 O O . TYR A 1 71 ? 13.445 -1.797 -12.280 1.00 70.25 71 TYR A O 1
ATOM 575 N N . LYS A 1 72 ? 14.357 -1.930 -10.230 1.00 68.44 72 LYS A N 1
ATOM 576 C CA . LYS A 1 72 ? 15.745 -1.933 -10.708 1.00 68.44 72 LYS A CA 1
ATOM 577 C C . LYS A 1 72 ? 16.033 -3.113 -11.634 1.00 68.44 72 LYS A C 1
ATOM 579 O O . LYS A 1 72 ? 16.660 -2.911 -12.659 1.00 68.44 72 LYS A O 1
ATOM 584 N N . ARG A 1 73 ? 15.551 -4.319 -11.312 1.00 64.50 73 ARG A N 1
ATOM 585 C CA . ARG A 1 73 ? 15.691 -5.496 -12.191 1.00 64.50 73 ARG A CA 1
ATOM 586 C C . ARG A 1 73 ? 14.888 -5.366 -13.486 1.00 64.50 73 ARG A C 1
ATOM 588 O O . ARG A 1 73 ? 15.447 -5.617 -14.540 1.00 64.50 73 ARG A O 1
ATOM 595 N N . ASP A 1 74 ? 13.628 -4.936 -13.401 1.00 63.66 74 ASP A N 1
ATOM 596 C CA . ASP A 1 74 ? 12.743 -4.745 -14.560 1.00 63.66 74 ASP A CA 1
ATOM 597 C C . ASP A 1 74 ? 13.302 -3.647 -15.511 1.00 63.66 74 ASP A C 1
ATOM 599 O O . ASP A 1 74 ? 13.106 -3.729 -16.715 1.00 63.66 74 ASP A O 1
ATOM 603 N N . ASN A 1 75 ? 14.049 -2.654 -15.000 1.00 62.22 75 ASN A N 1
ATOM 604 C CA . ASN A 1 75 ? 14.748 -1.635 -15.811 1.00 62.22 75 ASN A CA 1
ATOM 605 C C . ASN A 1 75 ? 16.175 -2.034 -16.236 1.00 62.22 75 ASN A C 1
ATOM 607 O O . ASN A 1 75 ? 16.791 -1.334 -17.034 1.00 62.22 75 ASN A O 1
ATOM 611 N N . HIS A 1 76 ? 16.720 -3.126 -15.696 1.00 56.16 76 HIS A N 1
ATOM 612 C CA . HIS A 1 76 ? 18.047 -3.647 -16.044 1.00 56.16 76 HIS A CA 1
ATOM 613 C C . HIS A 1 76 ? 17.971 -4.739 -17.125 1.00 56.16 76 HIS A C 1
ATOM 615 O O . HIS A 1 76 ? 18.990 -5.298 -17.533 1.00 56.16 76 HIS A O 1
ATOM 621 N N . GLU A 1 77 ? 16.772 -5.070 -17.606 1.00 48.69 77 GLU A N 1
ATOM 622 C CA . GLU A 1 77 ? 16.586 -6.047 -18.674 1.00 48.69 77 GLU A CA 1
ATOM 623 C C . GLU A 1 77 ? 16.882 -5.398 -20.041 1.00 48.69 77 GLU A C 1
ATOM 625 O O . GLU A 1 77 ? 16.013 -4.831 -20.693 1.00 48.69 77 GLU A O 1
ATOM 630 N N . HIS A 1 78 ? 18.165 -5.453 -20.422 1.00 54.16 78 HIS A N 1
ATOM 631 C CA . HIS A 1 78 ? 18.714 -5.348 -21.779 1.00 54.16 78 HIS A CA 1
ATOM 632 C C . HIS A 1 78 ? 18.176 -4.184 -22.624 1.00 54.16 78 HIS A C 1
ATOM 634 O O . HIS A 1 78 ? 17.411 -4.368 -23.573 1.00 54.16 78 HIS A O 1
ATOM 640 N N . SER A 1 79 ? 18.705 -2.981 -22.383 1.00 55.41 79 SER A N 1
ATOM 641 C CA . SER A 1 79 ? 18.800 -2.034 -23.493 1.00 55.41 79 SER A CA 1
ATOM 642 C C . SER A 1 79 ? 19.605 -2.710 -24.606 1.00 55.41 79 SER A C 1
ATOM 644 O O . SER A 1 79 ? 20.717 -3.180 -24.358 1.00 55.41 79 SER A O 1
ATOM 646 N N . LEU A 1 80 ? 19.065 -2.770 -25.828 1.00 59.34 80 LEU A N 1
ATOM 647 C CA . LEU A 1 80 ? 19.803 -3.224 -27.016 1.00 59.34 80 LEU A CA 1
ATOM 648 C C . LEU A 1 80 ? 21.166 -2.514 -27.131 1.00 59.34 80 LEU A C 1
ATOM 650 O O . LEU A 1 80 ? 22.123 -3.099 -27.629 1.00 59.34 80 LEU A O 1
ATOM 654 N N . ASP A 1 81 ? 21.264 -1.291 -26.598 1.00 61.41 81 ASP A N 1
ATOM 655 C CA . ASP A 1 81 ? 22.486 -0.487 -26.497 1.00 61.41 81 ASP A CA 1
ATOM 656 C C . ASP A 1 81 ? 23.617 -1.203 -25.735 1.00 61.41 81 ASP A C 1
ATOM 658 O O . ASP A 1 81 ? 24.778 -1.095 -26.118 1.00 61.41 81 ASP A O 1
ATOM 662 N N . ASP A 1 82 ? 23.298 -1.987 -24.698 1.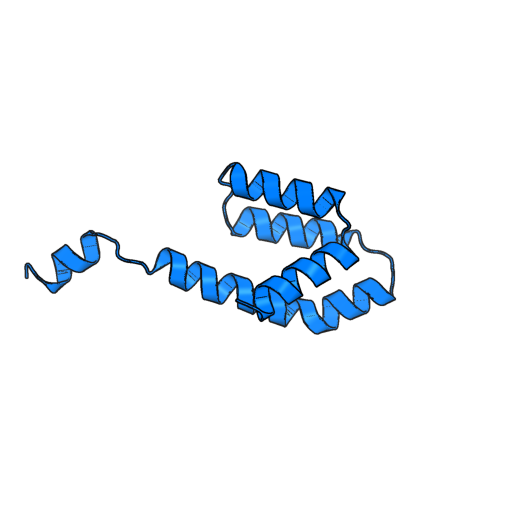00 60.03 82 ASP A N 1
ATOM 663 C CA . ASP A 1 82 ? 24.297 -2.715 -23.903 1.00 60.03 82 ASP A CA 1
ATOM 664 C C . ASP A 1 82 ? 24.863 -3.924 -24.671 1.00 60.03 82 ASP A C 1
ATOM 666 O O . ASP A 1 82 ? 26.070 -4.174 -24.656 1.00 60.03 82 ASP A O 1
ATOM 670 N N . TYR A 1 83 ? 24.017 -4.610 -25.452 1.00 62.75 83 TYR A N 1
ATOM 671 C CA . TYR A 1 83 ? 24.451 -5.667 -26.375 1.00 62.75 83 TYR A CA 1
ATOM 672 C C . TYR A 1 83 ? 25.337 -5.105 -27.497 1.00 62.75 83 TYR A C 1
ATOM 674 O O . TYR A 1 83 ? 26.386 -5.674 -27.802 1.00 62.75 83 TYR A O 1
ATOM 682 N N . PHE A 1 84 ? 24.961 -3.959 -28.079 1.00 69.44 84 PHE A N 1
ATOM 683 C CA . PHE A 1 84 ? 25.781 -3.287 -29.092 1.00 69.44 84 PHE A CA 1
ATOM 684 C C . PHE A 1 84 ? 27.145 -2.853 -28.537 1.00 69.44 84 PHE A C 1
ATOM 686 O O . PHE A 1 84 ? 28.152 -2.994 -29.225 1.00 69.44 84 PHE A O 1
ATOM 693 N N . ARG A 1 85 ? 27.221 -2.389 -27.286 1.00 65.19 85 ARG A N 1
ATOM 694 C CA . ARG A 1 85 ? 28.494 -1.977 -26.668 1.00 65.19 85 ARG A CA 1
ATOM 695 C C . ARG A 1 85 ? 29.420 -3.144 -26.336 1.00 65.19 85 ARG A C 1
ATOM 697 O O . ARG A 1 85 ? 30.629 -3.023 -26.513 1.00 65.19 85 ARG A O 1
ATOM 704 N N . THR A 1 86 ? 28.878 -4.251 -25.839 1.00 65.44 86 THR A N 1
ATOM 705 C CA . THR A 1 86 ? 29.681 -5.366 -25.308 1.00 65.44 86 THR A CA 1
ATOM 706 C C . THR A 1 86 ? 30.115 -6.378 -26.367 1.00 65.44 86 THR A C 1
ATOM 708 O O . THR A 1 86 ? 31.135 -7.036 -26.181 1.00 65.44 86 THR A O 1
ATOM 711 N N . HIS A 1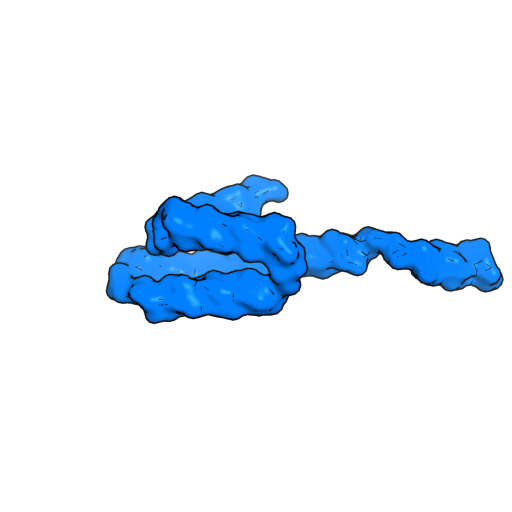 87 ? 29.382 -6.493 -27.481 1.00 58.16 87 HIS A N 1
ATOM 712 C CA . HIS A 1 87 ? 29.619 -7.531 -28.492 1.00 58.16 87 HIS A CA 1
ATOM 713 C C . HIS A 1 87 ? 30.000 -7.020 -29.890 1.00 58.16 87 HIS A C 1
ATOM 715 O O . HIS A 1 87 ? 30.314 -7.837 -30.755 1.00 58.16 87 HIS A O 1
ATOM 721 N N . LEU A 1 88 ? 29.982 -5.704 -30.132 1.00 60.91 88 LEU A N 1
ATOM 722 C CA . LEU A 1 88 ? 30.394 -5.093 -31.408 1.00 60.91 88 LEU A CA 1
ATOM 723 C C . LEU A 1 88 ? 31.529 -4.060 -31.252 1.00 60.91 88 LEU A C 1
ATOM 725 O O . LEU A 1 88 ? 31.731 -3.243 -32.150 1.00 60.91 88 LEU A O 1
ATOM 729 N N . SER A 1 89 ? 32.271 -4.123 -30.138 1.00 51.88 89 SER A N 1
ATOM 730 C CA . SER A 1 89 ? 33.541 -3.402 -29.940 1.00 51.88 89 SER A CA 1
ATOM 731 C C . SER A 1 89 ? 34.741 -4.265 -30.322 1.00 51.88 89 SER A C 1
ATOM 733 O O . SER A 1 89 ? 34.739 -5.458 -29.941 1.00 51.88 89 SER A O 1
#

Radius of gyration: 16.57 Å; chains: 1; bounding box: 45×24×47 Å

pLDDT: mean 84.41, std 13.45, range [48.69, 95.0]